Protein AF-A0A1B6L708-F1 (afdb_monomer_lite)

Organism: NCBI:txid36148

Sequence (101 aa):
MPGLAVGANNRNQYQPMLESIDNLLSSMSNQSIQQFGLPSPNQETNSSASNREYLKELSYDIDRLSKLVNDNVPKLNEEQKGIYNEVISSIFSNSGLLFFL

Secondary structure (DSSP, 8-state):
------SSSSTTTSHHHHHHHHHHHHHHHS--GGGGTPPP--TT--SS---HHHHHHH---HHHHHHHHHHHGGG--HHHHHHHHHHHHHHHHT-------

Structure (mmCIF, N/CA/C/O backbone):
data_AF-A0A1B6L708-F1
#
_entry.id   AF-A0A1B6L708-F1
#
loop_
_atom_site.group_PDB
_atom_site.id
_atom_site.type_symbol
_atom_site.label_atom_id
_atom_site.label_alt_id
_atom_site.label_comp_id
_atom_site.label_asym_id
_atom_site.label_entity_id
_atom_site.label_seq_id
_atom_site.pdbx_PDB_ins_code
_atom_site.Cartn_x
_atom_site.Cartn_y
_atom_site.Cartn_z
_atom_site.occupancy
_atom_site.B_iso_or_equiv
_atom_site.auth_seq_id
_atom_site.auth_comp_id
_atom_site.auth_asym_id
_atom_site.auth_atom_id
_atom_site.pdbx_PDB_model_num
ATOM 1 N N . MET A 1 1 ? 44.419 -21.264 -4.477 1.00 36.22 1 MET A N 1
ATOM 2 C CA . MET A 1 1 ? 44.011 -19.844 -4.502 1.00 36.22 1 MET A CA 1
ATOM 3 C C . MET A 1 1 ? 42.671 -19.750 -5.221 1.00 36.22 1 MET A C 1
ATOM 5 O O . MET A 1 1 ? 42.676 -19.866 -6.440 1.00 36.22 1 MET A O 1
ATOM 9 N N . PRO A 1 2 ? 41.525 -19.651 -4.526 1.00 36.94 2 PRO A N 1
ATOM 10 C CA . PRO A 1 2 ? 40.246 -19.428 -5.185 1.00 36.94 2 PRO A CA 1
ATOM 11 C C . PRO A 1 2 ? 40.017 -17.920 -5.341 1.00 36.94 2 PRO A C 1
ATOM 13 O O . PRO A 1 2 ? 39.943 -17.188 -4.357 1.00 36.94 2 PRO A O 1
ATOM 16 N N . GLY A 1 3 ? 39.966 -17.460 -6.591 1.00 36.16 3 GLY A N 1
ATOM 17 C CA . GLY A 1 3 ? 39.627 -16.083 -6.938 1.00 36.16 3 GLY A CA 1
ATOM 18 C C . GLY A 1 3 ? 38.155 -15.793 -6.649 1.00 36.16 3 GLY A C 1
ATOM 19 O O . GLY A 1 3 ? 37.281 -16.602 -6.958 1.00 36.16 3 GLY A O 1
ATOM 20 N N . LEU A 1 4 ? 37.898 -14.637 -6.038 1.00 37.66 4 LEU A N 1
ATOM 21 C CA . LEU A 1 4 ? 36.567 -14.132 -5.728 1.00 37.66 4 LEU A CA 1
ATOM 22 C C . LEU A 1 4 ? 35.723 -13.989 -7.005 1.00 37.66 4 LEU A C 1
ATOM 24 O O . LEU A 1 4 ? 35.915 -13.063 -7.789 1.00 37.66 4 LEU A O 1
ATOM 28 N N . ALA A 1 5 ? 34.719 -14.849 -7.166 1.00 44.88 5 ALA A N 1
ATOM 29 C CA . ALA A 1 5 ? 33.604 -14.630 -8.081 1.00 44.88 5 ALA A CA 1
ATOM 30 C C . ALA A 1 5 ? 32.573 -13.681 -7.436 1.00 44.88 5 ALA A C 1
ATOM 32 O O . ALA A 1 5 ? 31.428 -14.048 -7.190 1.00 44.88 5 ALA A O 1
ATOM 33 N N . VAL A 1 6 ? 32.983 -12.447 -7.132 1.00 44.88 6 VAL A N 1
ATOM 34 C CA . VAL A 1 6 ? 32.085 -11.366 -6.689 1.00 44.88 6 VAL A CA 1
ATOM 35 C C . VAL A 1 6 ? 31.857 -10.449 -7.887 1.00 44.88 6 VAL A C 1
ATOM 37 O O . VAL A 1 6 ? 32.556 -9.463 -8.081 1.00 44.88 6 VAL A O 1
ATOM 40 N N . GLY A 1 7 ? 30.925 -10.820 -8.765 1.00 44.44 7 GLY A N 1
ATOM 41 C CA . GLY A 1 7 ? 30.624 -10.000 -9.948 1.00 44.44 7 GLY A CA 1
ATOM 42 C C . GLY A 1 7 ? 29.437 -10.446 -10.800 1.00 44.44 7 GLY A C 1
ATOM 43 O O . GLY A 1 7 ? 28.963 -9.676 -11.630 1.00 44.44 7 GLY A O 1
ATOM 44 N N . ALA A 1 8 ? 28.918 -11.661 -10.601 1.00 46.00 8 ALA A N 1
ATOM 45 C CA . ALA A 1 8 ? 27.818 -12.188 -11.411 1.00 46.00 8 ALA A CA 1
ATOM 46 C C . ALA A 1 8 ? 26.413 -11.828 -10.884 1.00 46.00 8 ALA A C 1
ATOM 48 O O . ALA A 1 8 ? 25.451 -11.9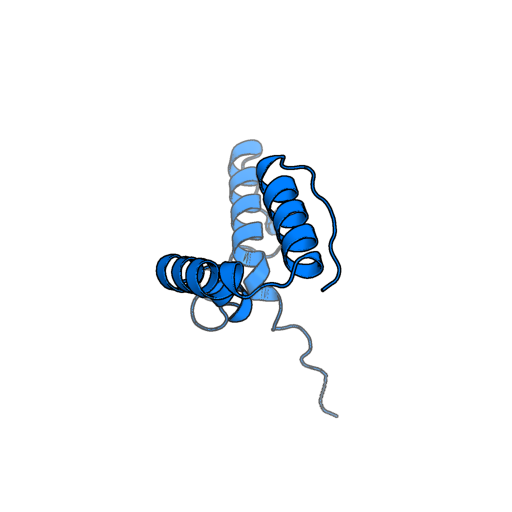14 -11.639 1.00 46.00 8 ALA A O 1
ATOM 49 N N . ASN A 1 9 ? 26.277 -11.397 -9.624 1.00 44.78 9 ASN A N 1
ATOM 50 C CA . ASN A 1 9 ? 24.965 -11.287 -8.967 1.00 44.78 9 ASN A CA 1
ATOM 51 C C . ASN A 1 9 ? 24.196 -9.982 -9.281 1.00 44.78 9 ASN A C 1
ATOM 53 O O . ASN A 1 9 ? 22.992 -9.909 -9.080 1.00 44.78 9 ASN A O 1
ATOM 57 N N . ASN A 1 10 ? 24.860 -8.958 -9.832 1.00 50.69 10 ASN A N 1
ATOM 58 C CA . ASN A 1 10 ? 24.225 -7.658 -10.104 1.00 50.69 10 ASN A CA 1
ATOM 59 C C . ASN A 1 10 ? 23.870 -7.431 -11.584 1.00 50.69 10 ASN A C 1
ATOM 61 O O . ASN A 1 10 ? 23.168 -6.478 -11.901 1.00 50.69 10 ASN A O 1
ATOM 65 N N . ARG A 1 11 ? 24.326 -8.284 -12.514 1.00 50.00 11 ARG A N 1
ATOM 66 C CA . ARG A 1 11 ? 24.182 -8.041 -13.967 1.00 50.00 11 ARG A CA 1
ATOM 67 C C . ARG A 1 11 ? 22.750 -8.145 -14.496 1.00 50.00 11 ARG A C 1
ATOM 69 O O . ARG A 1 11 ? 22.472 -7.604 -15.560 1.00 50.00 11 ARG A O 1
ATOM 76 N N . ASN A 1 12 ? 21.854 -8.799 -13.762 1.00 53.91 12 ASN A N 1
ATOM 77 C CA . ASN A 1 12 ? 20.475 -9.040 -14.203 1.00 53.91 12 ASN A CA 1
ATOM 78 C C . ASN A 1 12 ? 19.528 -7.889 -13.827 1.00 53.91 12 ASN A C 1
ATOM 80 O O . ASN A 1 12 ? 18.520 -7.681 -14.489 1.00 53.91 12 ASN A O 1
ATOM 84 N N . GLN A 1 13 ? 19.891 -7.088 -12.818 1.00 55.22 13 GLN A N 1
ATOM 85 C CA . GLN A 1 13 ? 19.089 -5.954 -12.341 1.00 55.22 13 GLN A CA 1
ATOM 86 C C . GLN A 1 13 ? 19.146 -4.744 -13.283 1.00 55.22 13 GLN A C 1
ATOM 88 O O . GLN A 1 13 ? 18.252 -3.905 -13.266 1.00 55.22 13 GLN A O 1
ATOM 93 N N . TYR A 1 14 ? 20.195 -4.648 -14.102 1.00 63.50 14 TYR A N 1
ATOM 94 C CA . TYR A 1 14 ? 20.414 -3.515 -15.001 1.00 63.50 14 TYR A CA 1
ATOM 95 C C . TYR A 1 14 ? 19.914 -3.766 -16.427 1.00 63.50 14 TYR A C 1
ATOM 97 O O . TYR A 1 14 ? 19.837 -2.822 -17.196 1.00 63.50 14 TYR A O 1
ATOM 105 N N . GLN A 1 15 ? 19.531 -4.996 -16.783 1.00 67.00 15 GLN A N 1
ATOM 106 C CA . GLN A 1 15 ? 19.027 -5.345 -18.121 1.00 67.00 15 GLN A CA 1
ATOM 107 C C . GLN A 1 15 ? 17.830 -4.484 -18.577 1.00 67.00 15 GLN A C 1
ATOM 109 O O . GLN A 1 15 ? 17.936 -3.888 -19.646 1.00 67.00 15 GLN A O 1
ATOM 114 N N . PRO A 1 16 ? 16.748 -4.308 -17.785 1.00 68.00 16 PRO A N 1
ATOM 115 C CA . PRO A 1 16 ? 15.620 -3.470 -18.214 1.00 68.00 16 PRO A CA 1
ATOM 116 C C . PRO A 1 16 ? 15.998 -1.985 -18.341 1.00 68.00 16 PRO A C 1
ATOM 118 O O . PRO A 1 16 ? 15.441 -1.258 -19.163 1.00 68.00 16 PRO A O 1
ATOM 121 N N . MET A 1 17 ? 16.978 -1.522 -17.558 1.00 73.62 17 MET A N 1
ATOM 122 C CA . MET A 1 17 ? 17.525 -0.170 -17.694 1.00 73.62 17 MET A CA 1
ATOM 123 C C . MET A 1 17 ? 18.355 -0.041 -18.977 1.00 73.62 17 MET A C 1
ATOM 125 O O . MET A 1 17 ? 18.183 0.926 -19.711 1.00 73.62 17 MET A O 1
ATOM 129 N N . LEU A 1 18 ? 19.220 -1.013 -19.269 1.00 73.62 18 LEU A N 1
ATOM 130 C CA . LEU A 1 18 ? 20.031 -1.040 -20.486 1.00 73.62 18 LEU A CA 1
ATOM 131 C C . LEU A 1 18 ? 19.143 -1.086 -21.734 1.00 73.62 18 LEU A C 1
ATOM 133 O O . LEU A 1 18 ? 19.397 -0.346 -22.674 1.00 73.62 18 LEU A O 1
ATOM 137 N N . GLU A 1 19 ? 18.068 -1.872 -21.715 1.00 75.06 19 GLU A N 1
ATOM 138 C CA . GLU A 1 19 ? 17.072 -1.923 -22.791 1.00 75.06 19 GLU A CA 1
ATOM 139 C C . GLU A 1 19 ? 16.345 -0.582 -22.963 1.00 75.06 19 GLU A C 1
ATOM 141 O O . GLU A 1 19 ? 16.208 -0.080 -24.077 1.00 75.06 19 GLU A O 1
ATOM 146 N N . SER A 1 20 ? 15.940 0.055 -21.862 1.00 79.06 20 SER A N 1
ATOM 147 C CA . SER A 1 20 ? 15.303 1.378 -21.909 1.00 79.06 20 SER A CA 1
ATOM 148 C C . SER A 1 20 ? 16.237 2.449 -22.485 1.00 79.06 20 SER A C 1
ATOM 150 O O . SER A 1 20 ? 15.805 3.296 -23.267 1.00 79.06 20 SER A O 1
ATOM 152 N N . ILE A 1 21 ? 17.523 2.405 -22.127 1.00 80.50 21 ILE A N 1
ATOM 153 C CA . ILE A 1 21 ? 18.540 3.328 -22.644 1.00 80.50 21 ILE A CA 1
ATOM 154 C C . ILE A 1 21 ? 18.825 3.049 -24.126 1.00 80.50 21 ILE A C 1
ATOM 156 O O . ILE A 1 21 ? 18.908 3.994 -24.905 1.00 80.50 21 ILE A O 1
ATOM 160 N N . ASP A 1 22 ? 18.943 1.786 -24.537 1.00 80.75 22 ASP A N 1
ATOM 161 C CA . ASP A 1 22 ? 19.204 1.410 -25.933 1.00 80.75 22 ASP A CA 1
ATOM 162 C C . ASP A 1 22 ? 18.037 1.802 -26.856 1.00 80.75 22 ASP A C 1
ATOM 164 O O . ASP A 1 22 ? 18.253 2.354 -27.937 1.00 80.75 22 ASP A O 1
ATOM 168 N N . ASN A 1 23 ? 16.793 1.638 -26.391 1.00 79.56 23 ASN A N 1
ATOM 169 C CA . ASN A 1 23 ? 15.595 2.107 -27.094 1.00 79.56 23 ASN A CA 1
ATOM 170 C C . ASN A 1 23 ? 15.573 3.637 -27.242 1.00 79.56 23 ASN A C 1
ATOM 172 O O . ASN A 1 23 ? 15.237 4.161 -28.307 1.00 79.56 23 ASN A O 1
ATOM 176 N N . LEU A 1 24 ? 15.964 4.368 -26.194 1.00 82.31 24 LEU A N 1
ATOM 177 C CA . LEU A 1 24 ? 16.044 5.827 -26.224 1.00 82.31 24 LEU A CA 1
ATOM 178 C C . LEU A 1 24 ? 17.139 6.316 -27.190 1.00 82.31 24 LEU A C 1
ATOM 180 O O . LEU A 1 24 ? 16.900 7.226 -27.983 1.00 82.31 24 LEU A O 1
ATOM 184 N N . LEU A 1 25 ? 18.324 5.703 -27.160 1.00 81.69 25 LEU A N 1
ATOM 185 C CA . LEU A 1 25 ? 19.430 6.035 -28.065 1.00 81.69 25 LEU A CA 1
ATOM 186 C C . LEU A 1 25 ? 19.089 5.713 -29.522 1.00 81.69 25 LEU A C 1
ATOM 188 O O . LEU A 1 25 ? 19.310 6.541 -30.407 1.00 81.69 25 LEU A O 1
ATOM 192 N N . SER A 1 26 ? 18.458 4.565 -29.765 1.00 79.38 26 SER A N 1
ATOM 193 C CA . SER A 1 26 ? 17.958 4.198 -31.089 1.00 79.38 26 SER A CA 1
ATOM 194 C C . SER A 1 26 ? 16.943 5.224 -31.598 1.00 79.38 26 SER A C 1
ATOM 196 O O . SER A 1 26 ? 17.038 5.663 -32.739 1.00 79.38 26 SER A O 1
ATOM 198 N N . SER A 1 27 ? 16.027 5.683 -30.738 1.00 80.94 27 SER A N 1
ATOM 199 C CA . SER A 1 27 ? 15.013 6.680 -31.101 1.00 80.94 27 SER A CA 1
ATOM 200 C C . SER A 1 27 ? 15.572 8.084 -31.356 1.00 80.94 27 SER A C 1
ATOM 202 O O . SER A 1 27 ? 14.958 8.834 -32.113 1.00 80.94 27 SER A O 1
ATOM 204 N N . MET A 1 28 ? 16.663 8.483 -30.696 1.00 79.94 28 MET A N 1
ATOM 205 C CA . MET A 1 28 ? 17.180 9.858 -30.773 1.00 79.94 28 MET A CA 1
ATOM 206 C C . MET A 1 28 ? 18.344 10.019 -31.749 1.00 79.94 28 MET A C 1
ATOM 208 O O . MET A 1 28 ? 18.466 11.070 -32.376 1.00 79.94 28 MET A O 1
ATOM 212 N N . SER A 1 29 ? 19.218 9.019 -31.863 1.00 77.56 29 SER A N 1
ATOM 213 C CA . SER A 1 29 ? 20.451 9.125 -32.650 1.00 77.56 29 SER A CA 1
ATOM 214 C C . SER A 1 29 ? 20.695 7.954 -33.603 1.00 77.56 29 SER A C 1
ATOM 216 O O . SER A 1 29 ? 21.692 7.981 -34.322 1.00 77.56 29 SER A O 1
ATOM 218 N N . ASN A 1 30 ? 19.805 6.951 -33.657 1.00 76.62 30 ASN A N 1
ATOM 219 C CA . ASN A 1 30 ? 20.029 5.676 -34.357 1.00 76.62 30 ASN A CA 1
ATOM 220 C C . ASN A 1 30 ? 21.331 4.971 -33.922 1.00 76.62 30 ASN A C 1
ATOM 222 O O . ASN A 1 30 ? 21.915 4.207 -34.692 1.00 76.62 30 ASN A O 1
ATOM 226 N N . GLN A 1 31 ? 21.818 5.246 -32.709 1.00 77.00 31 GLN A N 1
ATOM 227 C CA . GLN A 1 31 ? 23.035 4.637 -32.176 1.00 77.00 31 GLN A CA 1
ATOM 228 C C . GLN A 1 31 ? 22.690 3.553 -31.163 1.00 77.00 31 GLN A C 1
ATOM 230 O O . GLN A 1 31 ? 21.756 3.700 -30.381 1.00 77.00 31 GLN A O 1
ATOM 235 N N . SER A 1 32 ? 23.494 2.489 -31.148 1.00 74.19 32 SER A N 1
ATOM 236 C CA . SER A 1 32 ? 23.385 1.432 -30.143 1.00 74.19 32 SER A CA 1
ATOM 237 C C . SER A 1 32 ? 24.182 1.783 -28.890 1.00 74.19 32 SER A C 1
ATOM 239 O O . SER A 1 32 ? 25.269 2.365 -28.960 1.00 74.19 32 SER A O 1
ATOM 241 N N . ILE A 1 33 ? 23.680 1.341 -27.740 1.00 75.25 33 ILE A N 1
ATOM 242 C CA . ILE A 1 33 ? 24.311 1.474 -26.426 1.00 75.25 33 ILE A CA 1
ATOM 243 C C . ILE A 1 33 ? 25.738 0.887 -26.379 1.00 75.25 33 ILE A C 1
ATOM 245 O O . ILE A 1 33 ? 26.582 1.361 -25.613 1.00 75.25 33 ILE A O 1
ATOM 249 N N . GLN A 1 34 ? 26.054 -0.067 -27.267 1.00 73.00 34 GLN A N 1
ATOM 250 C CA . GLN A 1 34 ? 27.404 -0.620 -27.429 1.00 73.00 34 GLN A CA 1
ATOM 251 C C . GLN A 1 34 ? 28.446 0.441 -27.797 1.00 73.00 34 GLN A C 1
ATOM 253 O O . GLN A 1 34 ? 29.599 0.355 -27.374 1.00 73.00 34 GLN A O 1
ATOM 258 N N . GLN A 1 35 ? 28.048 1.473 -28.546 1.00 75.81 35 GLN A N 1
ATOM 259 C CA . GLN A 1 35 ? 28.946 2.543 -28.985 1.00 75.81 35 GLN A CA 1
ATOM 260 C C . GLN A 1 35 ? 29.439 3.417 -27.819 1.00 75.81 35 GLN A C 1
ATOM 262 O O . GLN A 1 35 ? 30.445 4.112 -27.945 1.00 75.81 35 GLN A O 1
ATOM 267 N N . PHE A 1 36 ? 28.771 3.329 -26.668 1.00 75.12 36 PHE A N 1
ATOM 268 C CA . PHE A 1 36 ? 29.124 4.016 -25.428 1.00 75.12 36 PHE A CA 1
ATOM 269 C C . PHE A 1 36 ? 29.835 3.094 -24.419 1.00 75.12 36 PHE A C 1
ATOM 271 O O . PHE A 1 36 ? 30.008 3.463 -23.260 1.00 75.12 36 PHE A O 1
ATOM 278 N N . GLY A 1 37 ? 30.261 1.896 -24.845 1.00 67.81 37 GLY A N 1
ATOM 279 C CA . GLY A 1 37 ? 30.989 0.937 -24.006 1.00 67.81 37 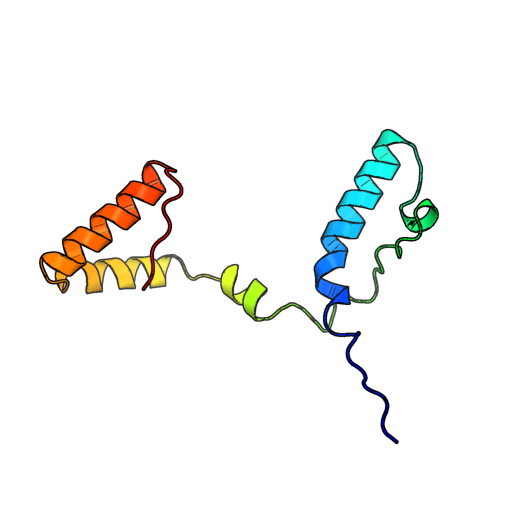GLY A CA 1
ATOM 280 C C . GLY A 1 37 ? 30.108 0.139 -23.039 1.00 67.81 37 GLY A C 1
ATOM 281 O O . GLY A 1 37 ? 30.631 -0.492 -22.120 1.00 67.81 37 GLY A O 1
ATOM 282 N N . LEU A 1 38 ? 28.786 0.159 -23.228 1.00 70.00 38 LEU A N 1
ATOM 283 C CA . LEU A 1 38 ? 27.833 -0.602 -22.422 1.00 70.00 38 LEU A CA 1
ATOM 284 C C . LEU A 1 38 ? 27.495 -1.945 -23.093 1.00 70.00 38 LEU A C 1
ATOM 286 O O . LEU A 1 38 ? 27.450 -2.030 -24.321 1.00 70.00 38 LEU A O 1
ATOM 290 N N . PRO A 1 39 ? 27.260 -3.015 -22.311 1.00 66.44 39 PRO A N 1
ATOM 291 C CA . PRO A 1 39 ? 26.862 -4.301 -22.868 1.00 66.44 39 PRO A CA 1
ATOM 292 C C . PRO A 1 39 ? 25.452 -4.205 -23.461 1.00 66.44 39 PRO A C 1
ATOM 294 O O . PRO A 1 39 ? 24.565 -3.610 -22.848 1.00 66.44 39 PRO A O 1
ATOM 297 N N . SER A 1 40 ? 25.234 -4.819 -24.627 1.00 65.56 40 SER A N 1
ATOM 298 C CA . SER A 1 40 ? 23.878 -4.940 -25.170 1.00 65.56 40 SER A CA 1
ATOM 299 C C . SER A 1 40 ? 22.970 -5.724 -24.226 1.00 65.56 40 SER A C 1
ATOM 301 O O . SER A 1 40 ? 23.451 -6.640 -23.548 1.00 65.56 40 SER A O 1
ATOM 303 N N . PRO A 1 41 ? 21.663 -5.409 -24.210 1.00 63.94 41 P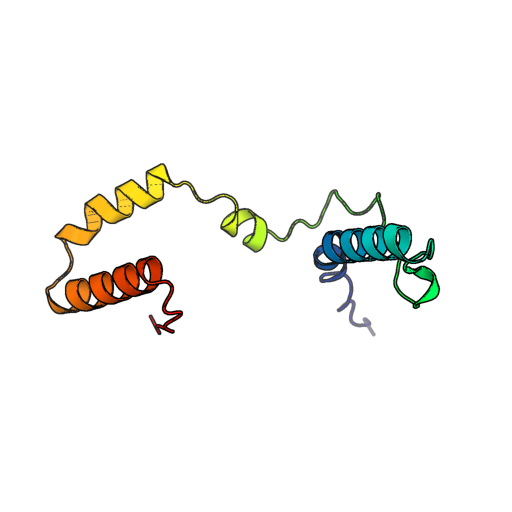RO A N 1
ATOM 304 C CA . PRO A 1 41 ? 20.681 -6.232 -23.522 1.00 63.94 41 PRO A CA 1
ATOM 305 C C . PRO A 1 41 ? 20.764 -7.670 -24.056 1.00 63.94 41 PRO A C 1
ATOM 307 O O . PRO A 1 41 ? 20.547 -7.916 -25.243 1.00 63.94 41 PRO A O 1
ATOM 310 N N . ASN A 1 42 ? 21.140 -8.628 -23.208 1.00 62.47 42 ASN A N 1
ATOM 311 C CA . ASN A 1 42 ? 21.256 -10.029 -23.615 1.00 62.47 42 ASN A CA 1
ATOM 312 C C . ASN A 1 42 ? 19.883 -10.694 -23.461 1.00 62.47 42 ASN A C 1
ATOM 314 O O . ASN A 1 42 ? 19.391 -10.831 -22.343 1.00 62.47 42 ASN A O 1
ATOM 318 N N . GLN A 1 43 ? 19.286 -11.172 -24.558 1.00 54.09 43 GLN A N 1
ATOM 319 C CA . GLN A 1 43 ? 17.997 -11.887 -24.526 1.00 54.09 43 GLN A CA 1
ATOM 320 C C . GLN A 1 43 ? 18.048 -13.228 -23.760 1.00 54.09 43 GLN A C 1
ATOM 322 O O . GLN A 1 43 ? 17.008 -13.749 -23.361 1.00 54.09 43 GLN A O 1
ATOM 327 N N . GLU A 1 44 ? 19.240 -13.787 -23.517 1.00 52.06 44 GLU A N 1
ATOM 328 C CA . GLU A 1 44 ? 19.413 -15.144 -22.971 1.00 52.06 44 GLU A CA 1
ATOM 329 C C . GLU A 1 44 ? 19.551 -15.231 -21.438 1.00 52.06 44 GLU A C 1
ATOM 331 O O . GLU A 1 44 ? 19.636 -16.327 -20.889 1.00 52.06 44 GLU A O 1
ATOM 336 N N . THR A 1 45 ? 19.545 -14.116 -20.699 1.00 49.81 45 THR A N 1
ATOM 337 C CA . THR A 1 45 ? 19.745 -14.132 -19.230 1.00 49.81 45 THR A CA 1
ATOM 338 C C . THR A 1 45 ? 18.457 -14.036 -18.407 1.00 49.81 45 THR A C 1
ATOM 340 O O . THR A 1 45 ? 18.504 -13.762 -17.210 1.00 49.81 45 THR A O 1
ATOM 343 N N . ASN A 1 46 ? 17.296 -14.269 -19.020 1.00 48.62 46 ASN A N 1
ATOM 344 C CA . ASN A 1 46 ? 15.995 -14.040 -18.380 1.00 48.62 46 ASN A CA 1
ATOM 345 C C . ASN A 1 46 ? 15.522 -15.152 -17.428 1.00 48.62 46 ASN A C 1
ATOM 347 O O . ASN A 1 46 ? 14.510 -14.979 -16.755 1.00 48.62 46 ASN A O 1
ATOM 351 N N . SER A 1 47 ? 16.220 -16.285 -17.327 1.00 48.75 47 SER A N 1
ATOM 352 C CA . SER A 1 47 ? 15.597 -17.483 -16.736 1.00 48.75 47 SER A CA 1
ATOM 353 C C . SER A 1 47 ? 15.996 -17.814 -15.298 1.00 48.75 47 SER A C 1
ATOM 355 O O . SER A 1 47 ? 15.359 -18.674 -14.696 1.00 48.75 47 SER A O 1
ATOM 357 N N . SER A 1 48 ? 17.036 -17.203 -14.719 1.00 51.75 48 SER A N 1
ATOM 358 C CA . SER A 1 48 ? 17.625 -17.772 -13.488 1.00 51.75 48 SER A CA 1
ATOM 359 C C . SER A 1 48 ? 18.030 -16.795 -12.387 1.00 51.75 48 SER A C 1
ATOM 361 O O . SER A 1 48 ? 18.616 -17.226 -11.397 1.00 51.75 48 SER A O 1
ATOM 363 N N . ALA A 1 49 ? 17.711 -15.504 -12.494 1.00 55.66 49 ALA A N 1
ATOM 364 C CA . ALA A 1 49 ? 18.046 -14.551 -11.434 1.00 55.66 49 ALA A CA 1
ATOM 365 C C . ALA A 1 49 ? 17.092 -13.350 -11.377 1.00 55.66 49 ALA A C 1
ATOM 367 O O . ALA A 1 49 ? 17.525 -12.199 -11.388 1.00 55.66 49 ALA A O 1
ATOM 368 N N . SER A 1 50 ? 15.786 -13.604 -11.283 1.00 59.44 50 SER A N 1
ATOM 369 C CA . SER A 1 50 ? 14.889 -12.584 -10.737 1.00 59.44 50 SER A CA 1
ATOM 370 C C . SER A 1 50 ? 15.293 -12.302 -9.293 1.00 59.44 50 SER A C 1
ATOM 372 O O . SER A 1 50 ? 15.381 -13.224 -8.478 1.00 59.44 50 SER A O 1
ATOM 374 N N . ASN A 1 51 ? 15.528 -11.033 -8.960 1.00 70.00 51 ASN A N 1
ATOM 375 C CA . ASN A 1 51 ? 15.711 -10.630 -7.575 1.00 70.00 51 ASN A CA 1
ATOM 376 C C . ASN A 1 51 ? 14.441 -10.990 -6.792 1.00 70.00 51 ASN A C 1
ATOM 378 O O . ASN A 1 51 ? 13.376 -10.406 -6.986 1.00 70.00 51 ASN A O 1
ATOM 382 N N . ARG A 1 52 ? 14.561 -12.000 -5.931 1.00 72.88 52 ARG A N 1
ATOM 383 C CA . ARG A 1 52 ? 13.447 -12.547 -5.158 1.00 72.88 52 ARG A CA 1
ATOM 384 C C . ARG A 1 52 ? 12.797 -11.494 -4.261 1.00 72.88 52 ARG A C 1
ATOM 386 O O . ARG A 1 52 ? 11.582 -11.513 -4.112 1.00 72.88 52 ARG A O 1
ATOM 393 N N . GLU A 1 53 ? 13.587 -10.586 -3.688 1.00 72.75 53 GLU A N 1
ATOM 394 C CA . GLU A 1 53 ? 13.057 -9.498 -2.858 1.00 72.75 53 GLU A CA 1
ATOM 395 C C . GLU A 1 53 ? 12.308 -8.473 -3.713 1.00 72.75 53 GLU A C 1
ATOM 397 O O . GLU A 1 53 ? 11.235 -8.034 -3.324 1.00 72.75 53 GLU A O 1
ATOM 402 N N . TYR A 1 54 ? 12.795 -8.180 -4.923 1.00 75.62 54 TYR A N 1
ATOM 403 C CA . TYR A 1 54 ? 12.072 -7.329 -5.871 1.00 75.62 54 TYR A CA 1
ATOM 404 C C . TYR A 1 54 ? 10.730 -7.940 -6.294 1.00 75.62 54 TYR A C 1
ATOM 406 O O . TYR A 1 54 ? 9.705 -7.269 -6.256 1.00 75.62 54 TYR A O 1
ATOM 414 N N . LEU A 1 55 ? 10.706 -9.230 -6.645 1.00 78.50 55 LEU A N 1
ATOM 415 C CA . LEU A 1 55 ? 9.452 -9.909 -6.983 1.00 78.50 55 LEU A CA 1
ATOM 416 C C . LEU A 1 55 ? 8.480 -9.944 -5.803 1.00 78.50 55 LEU A C 1
ATOM 418 O O . LEU A 1 55 ? 7.285 -9.772 -6.005 1.00 78.50 55 LEU A O 1
ATOM 422 N N . LYS A 1 56 ? 8.991 -10.133 -4.584 1.00 76.81 56 LYS A N 1
ATOM 423 C CA . LYS A 1 56 ? 8.193 -10.095 -3.356 1.00 76.81 56 LYS A CA 1
ATOM 424 C C . LYS A 1 56 ? 7.581 -8.711 -3.114 1.00 76.81 56 LYS A C 1
ATOM 426 O O . LYS A 1 56 ? 6.424 -8.646 -2.715 1.00 76.81 56 LYS A O 1
ATOM 431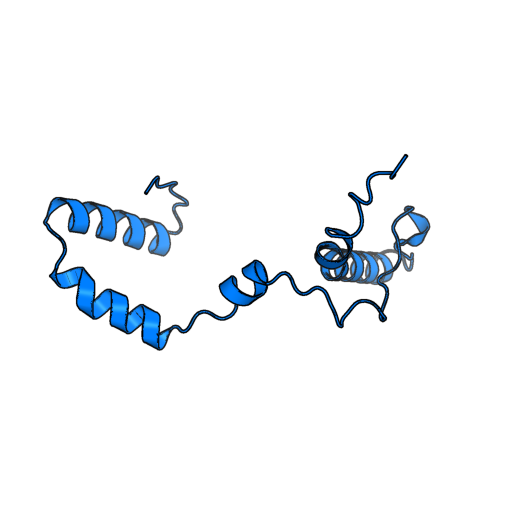 N N . GLU A 1 57 ? 8.329 -7.642 -3.388 1.00 77.75 57 GLU A N 1
ATOM 432 C CA . GLU A 1 57 ? 7.846 -6.255 -3.319 1.00 77.75 57 GLU A CA 1
ATOM 433 C C . GLU A 1 57 ? 6.765 -5.966 -4.375 1.00 77.75 57 GLU A C 1
ATOM 435 O O . GLU A 1 57 ? 5.887 -5.137 -4.173 1.00 77.75 57 GLU A O 1
ATOM 440 N N . LEU A 1 58 ? 6.801 -6.654 -5.518 1.00 80.06 58 LEU A N 1
ATOM 441 C CA . LEU A 1 58 ? 5.778 -6.515 -6.557 1.00 80.06 58 LEU A CA 1
ATOM 442 C C . LEU A 1 58 ? 4.557 -7.413 -6.331 1.00 80.06 58 LEU A C 1
ATOM 444 O O . LEU A 1 58 ? 3.475 -7.115 -6.829 1.00 80.06 58 LEU A O 1
ATOM 448 N N . SER A 1 59 ? 4.712 -8.518 -5.602 1.00 83.19 59 SER A N 1
ATOM 449 C CA . SER A 1 59 ? 3.671 -9.531 -5.415 1.00 83.19 59 SER A CA 1
ATOM 450 C C . SER A 1 59 ? 2.890 -9.350 -4.110 1.00 83.19 59 SER A C 1
ATOM 452 O O . SER A 1 59 ? 2.529 -10.339 -3.465 1.00 83.19 59 SER A O 1
ATOM 454 N N . TYR A 1 60 ? 2.672 -8.109 -3.669 1.00 82.94 60 TYR A N 1
ATOM 455 C CA . TYR A 1 60 ? 1.883 -7.855 -2.469 1.00 82.94 60 TYR A CA 1
ATOM 456 C C . TYR A 1 60 ? 0.416 -8.242 -2.674 1.00 82.94 60 TYR A C 1
ATOM 458 O O . TYR A 1 60 ? -0.247 -7.800 -3.609 1.00 82.94 60 TYR A O 1
ATOM 466 N N . ASP A 1 61 ? -0.103 -9.048 -1.750 1.00 89.88 61 ASP A N 1
ATOM 467 C CA . ASP A 1 61 ? -1.522 -9.387 -1.673 1.00 89.88 61 ASP A CA 1
ATOM 468 C C . ASP A 1 61 ? -2.273 -8.248 -0.971 1.00 89.88 61 ASP A C 1
ATOM 470 O O . ASP A 1 61 ? -2.265 -8.130 0.260 1.00 89.88 61 ASP A O 1
ATOM 474 N N . ILE A 1 62 ? -2.882 -7.379 -1.777 1.00 90.06 62 ILE A N 1
ATOM 475 C CA . ILE A 1 62 ? -3.570 -6.170 -1.315 1.00 90.06 62 ILE A CA 1
ATOM 476 C C . ILE A 1 62 ? -4.739 -6.524 -0.389 1.00 90.06 62 ILE A C 1
ATOM 478 O O . ILE A 1 62 ? -4.920 -5.868 0.638 1.00 90.06 62 ILE A O 1
ATOM 482 N N . ASP A 1 63 ? -5.497 -7.577 -0.698 1.00 92.62 63 ASP A N 1
ATOM 483 C CA . ASP A 1 63 ? -6.656 -7.993 0.094 1.00 92.62 63 ASP A CA 1
ATOM 484 C C . ASP A 1 63 ? -6.226 -8.479 1.480 1.00 92.62 63 ASP A C 1
ATOM 486 O O . ASP A 1 63 ? -6.780 -8.072 2.510 1.00 92.62 63 ASP A O 1
ATOM 490 N N . ARG A 1 64 ? -5.173 -9.303 1.531 1.00 93.06 64 ARG A N 1
ATOM 491 C CA . ARG A 1 64 ? -4.593 -9.768 2.793 1.00 93.06 64 ARG A CA 1
ATOM 492 C C . ARG A 1 64 ? -4.034 -8.615 3.622 1.00 93.06 64 ARG A C 1
ATOM 494 O O . ARG A 1 64 ? -4.238 -8.594 4.837 1.00 93.06 64 ARG A O 1
ATOM 501 N N . LEU A 1 65 ? -3.325 -7.677 2.995 1.00 90.94 65 LEU A N 1
ATOM 502 C CA . LEU A 1 65 ? -2.758 -6.513 3.680 1.00 90.94 65 LEU A CA 1
ATOM 503 C C . LEU A 1 65 ? -3.852 -5.577 4.202 1.00 90.94 65 LEU A C 1
ATOM 505 O O . LEU A 1 65 ? -3.785 -5.145 5.351 1.00 90.94 65 LEU A O 1
ATOM 509 N N . SER A 1 66 ? -4.897 -5.326 3.412 1.00 91.56 66 SER A N 1
ATOM 510 C CA . SER A 1 66 ? -6.043 -4.511 3.825 1.00 91.56 66 SER A CA 1
ATOM 511 C C . SER A 1 66 ? -6.757 -5.121 5.033 1.00 91.56 66 SER A C 1
ATOM 513 O O . SER A 1 66 ? -7.035 -4.434 6.018 1.00 91.56 66 SER A O 1
ATOM 515 N N . LYS A 1 67 ? -6.968 -6.443 5.018 1.00 94.00 67 LYS A N 1
ATOM 516 C CA . LYS A 1 67 ? -7.538 -7.161 6.162 1.00 94.00 67 LYS A CA 1
ATOM 517 C C . LYS A 1 67 ? -6.662 -7.043 7.410 1.00 94.00 67 LYS A C 1
ATOM 519 O O . LYS A 1 67 ? -7.174 -6.759 8.488 1.00 94.00 67 LYS A O 1
ATOM 524 N N . LEU A 1 68 ? -5.345 -7.201 7.261 1.00 93.25 68 LEU A N 1
ATOM 525 C CA . LEU A 1 68 ? -4.399 -7.046 8.365 1.00 93.25 68 LEU A CA 1
ATOM 526 C C . LEU A 1 68 ? -4.488 -5.647 8.991 1.00 93.25 68 LEU A C 1
ATOM 528 O O . LEU A 1 68 ? -4.477 -5.531 10.215 1.00 93.25 68 LEU A O 1
ATOM 532 N N . VAL A 1 69 ? -4.592 -4.598 8.175 1.00 91.38 69 VAL A N 1
ATOM 533 C CA . VAL A 1 69 ? -4.753 -3.221 8.660 1.00 91.38 69 VAL A CA 1
ATOM 534 C C . VAL A 1 69 ? -6.067 -3.076 9.431 1.00 91.38 69 VAL A C 1
ATOM 536 O O . VAL A 1 69 ? -6.045 -2.644 10.583 1.00 91.38 69 VAL A O 1
ATOM 539 N N . ASN A 1 70 ? -7.189 -3.513 8.857 1.00 93.19 70 ASN A N 1
ATOM 540 C CA . ASN A 1 70 ? -8.504 -3.420 9.501 1.00 93.19 70 ASN A CA 1
ATOM 541 C C . ASN A 1 70 ? -8.568 -4.158 10.849 1.00 93.19 70 ASN A C 1
ATOM 543 O O . ASN A 1 70 ? -9.189 -3.666 11.789 1.00 93.19 70 ASN A O 1
ATOM 547 N N . ASP A 1 71 ? -7.888 -5.300 10.970 1.00 95.06 71 ASP A N 1
ATOM 548 C CA . ASP A 1 71 ? -7.876 -6.102 12.197 1.00 95.06 71 ASP A CA 1
ATOM 549 C C . ASP A 1 71 ? -6.946 -5.539 13.289 1.00 95.06 71 ASP A C 1
ATOM 551 O O . ASP A 1 71 ? -7.116 -5.864 14.470 1.00 95.06 71 ASP A O 1
ATOM 555 N N . ASN A 1 72 ? -5.929 -4.749 12.925 1.00 91.94 72 ASN A N 1
ATOM 556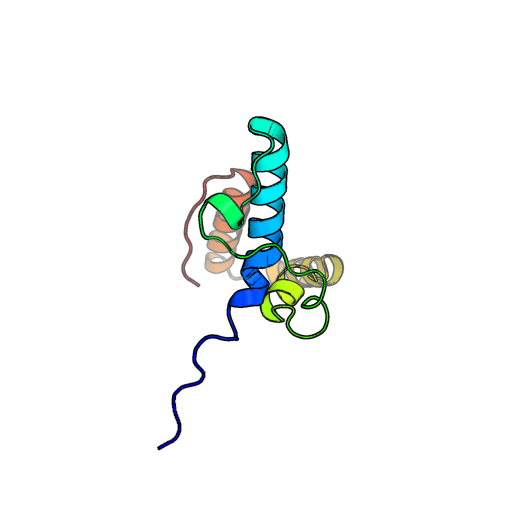 C CA . ASN A 1 72 ? -4.897 -4.280 13.859 1.00 91.94 72 ASN A CA 1
ATOM 557 C C . ASN A 1 72 ? -5.013 -2.801 14.226 1.00 91.94 72 ASN A C 1
ATOM 559 O O . ASN A 1 72 ? -4.693 -2.456 15.360 1.00 91.94 72 ASN A O 1
ATOM 563 N N . VAL A 1 73 ? -5.526 -1.941 13.342 1.00 91.81 73 VAL A N 1
ATOM 564 C CA . VAL A 1 73 ? -5.753 -0.517 13.651 1.00 91.81 73 VAL A CA 1
ATOM 565 C C . VAL A 1 73 ? -6.605 -0.316 14.918 1.00 91.81 73 VAL A C 1
ATOM 567 O O . VAL A 1 73 ? -6.235 0.523 15.740 1.00 91.81 73 VAL A O 1
ATOM 570 N N . PRO A 1 74 ? -7.678 -1.094 15.172 1.00 93.56 74 PRO A N 1
ATOM 571 C CA . PRO A 1 74 ? -8.459 -0.966 16.406 1.00 93.56 74 PRO A CA 1
ATOM 572 C C . PRO A 1 74 ? -7.717 -1.396 17.680 1.00 93.56 74 PRO A C 1
ATOM 574 O O . PRO A 1 74 ? -8.177 -1.090 18.775 1.00 93.56 74 PRO A O 1
ATOM 577 N N . LYS A 1 75 ? -6.606 -2.135 17.554 1.00 94.12 75 LYS A N 1
ATOM 578 C CA . LYS A 1 75 ? -5.809 -2.649 18.681 1.00 94.12 75 LYS A CA 1
ATOM 579 C C . LYS A 1 75 ? -4.671 -1.709 19.083 1.00 94.12 75 LYS A C 1
ATOM 581 O O . LYS A 1 75 ? -4.001 -1.978 20.078 1.00 94.12 75 LYS A O 1
ATOM 586 N N . LEU A 1 76 ? -4.425 -0.656 18.305 1.00 93.19 76 LEU A N 1
ATOM 587 C CA . LEU A 1 76 ? -3.388 0.328 18.595 1.00 93.19 76 LEU A CA 1
ATOM 588 C C . LEU A 1 76 ? -3.757 1.132 19.841 1.00 93.19 76 LEU A C 1
ATOM 590 O O . LEU A 1 76 ? -4.916 1.500 20.038 1.00 93.19 76 LEU A O 1
ATOM 594 N N . ASN A 1 77 ? -2.754 1.437 20.660 1.00 94.06 77 ASN A N 1
ATOM 595 C CA . ASN A 1 77 ? -2.911 2.436 21.712 1.00 94.06 77 ASN A CA 1
ATOM 596 C C . ASN A 1 77 ? -2.918 3.859 21.115 1.00 94.06 77 ASN A C 1
ATOM 598 O O . ASN A 1 77 ? -2.627 4.050 19.933 1.00 94.06 77 ASN A O 1
ATOM 602 N N . GLU A 1 78 ? -3.248 4.863 21.930 1.00 93.31 78 GLU A N 1
ATOM 603 C CA . GLU A 1 78 ? -3.386 6.250 21.463 1.00 93.31 78 GLU A CA 1
ATOM 604 C C . GLU A 1 78 ? -2.102 6.809 20.821 1.00 93.31 78 GLU A C 1
ATOM 606 O O . GLU A 1 78 ? -2.179 7.461 19.781 1.00 93.31 78 GLU A O 1
ATOM 611 N N . GLU A 1 79 ? -0.916 6.500 21.361 1.00 92.00 79 GLU A N 1
ATOM 612 C CA . GLU A 1 79 ? 0.360 6.955 20.782 1.00 92.00 79 GLU A CA 1
ATOM 613 C C . GLU A 1 79 ? 0.638 6.303 19.423 1.00 92.00 79 GLU A C 1
ATOM 615 O O . GLU A 1 79 ? 0.931 6.982 18.438 1.00 92.00 79 GLU A O 1
ATOM 620 N N . GLN A 1 80 ? 0.487 4.981 19.339 1.00 92.25 80 GLN A N 1
ATOM 621 C CA . GLN A 1 80 ? 0.679 4.223 18.103 1.00 92.25 80 GLN A CA 1
ATOM 622 C C . GLN A 1 80 ? -0.318 4.644 17.025 1.00 92.25 80 GLN A C 1
ATOM 624 O O . GLN A 1 80 ? 0.035 4.730 15.850 1.00 92.25 80 GLN A O 1
ATOM 629 N N . LYS A 1 81 ? -1.561 4.926 17.417 1.00 93.69 81 LYS A N 1
ATOM 630 C CA . LYS A 1 81 ? -2.603 5.417 16.518 1.00 93.69 81 LYS A CA 1
ATOM 631 C C . LYS A 1 81 ? -2.293 6.828 16.018 1.00 93.69 81 LYS A C 1
ATOM 633 O O . LYS A 1 81 ? -2.535 7.114 14.847 1.00 93.69 81 LYS A O 1
ATOM 638 N N . GLY A 1 82 ? -1.723 7.681 16.871 1.00 92.00 82 GLY A N 1
ATOM 639 C CA . GLY A 1 82 ? -1.205 8.995 16.487 1.00 92.00 82 GLY A CA 1
ATOM 640 C C . GLY A 1 82 ? -0.156 8.895 15.379 1.00 92.00 82 GLY A C 1
ATOM 641 O O . GLY A 1 82 ? -0.347 9.469 14.307 1.00 92.00 82 GLY A O 1
ATOM 642 N N . ILE A 1 83 ? 0.882 8.081 15.596 1.00 90.56 83 ILE A N 1
ATOM 643 C CA . ILE A 1 83 ? 1.956 7.846 14.614 1.00 90.56 83 ILE A CA 1
ATOM 644 C C . ILE A 1 83 ? 1.396 7.228 13.327 1.00 90.56 83 ILE A C 1
ATOM 646 O O . ILE A 1 83 ? 1.723 7.671 12.229 1.00 90.56 83 ILE A O 1
ATOM 650 N N . TYR A 1 84 ? 0.511 6.234 13.440 1.00 91.69 84 TYR A N 1
ATOM 651 C CA . TYR A 1 84 ? -0.134 5.611 12.283 1.00 91.69 84 TYR A CA 1
ATOM 652 C C . TYR A 1 84 ? -0.867 6.644 11.415 1.00 91.69 84 TYR A C 1
ATOM 654 O O . TYR A 1 84 ? -0.671 6.685 10.201 1.00 91.69 84 TYR A O 1
ATOM 662 N N . ASN A 1 85 ? -1.673 7.515 12.027 1.00 92.12 85 ASN A N 1
ATOM 663 C CA . ASN A 1 85 ? -2.414 8.544 11.300 1.00 92.12 85 ASN A CA 1
ATOM 664 C C . ASN A 1 85 ? -1.485 9.557 10.621 1.00 92.12 85 ASN A C 1
ATOM 666 O O . ASN A 1 85 ? -1.785 10.003 9.513 1.00 92.12 85 ASN A O 1
ATOM 670 N N . GLU A 1 86 ? -0.365 9.907 11.252 1.00 91.38 86 GLU A N 1
ATOM 671 C CA . GLU A 1 86 ? 0.638 10.802 10.674 1.00 91.38 86 GLU A CA 1
ATOM 672 C C . GLU A 1 86 ? 1.299 10.184 9.435 1.00 91.38 86 GLU A C 1
ATOM 674 O O . GLU A 1 86 ? 1.354 10.822 8.382 1.00 91.38 86 GLU A O 1
ATOM 679 N N . VAL A 1 87 ? 1.708 8.913 9.514 1.00 90.81 87 VAL A N 1
ATOM 680 C CA . VAL A 1 87 ? 2.273 8.168 8.377 1.00 90.81 87 VAL A CA 1
ATOM 681 C C . VAL A 1 87 ? 1.271 8.089 7.225 1.00 90.81 87 VAL A C 1
ATOM 683 O O . VAL A 1 87 ? 1.607 8.409 6.085 1.00 90.81 87 VAL A O 1
ATOM 686 N N . ILE A 1 88 ? 0.022 7.712 7.505 1.00 91.12 88 ILE A N 1
ATOM 687 C CA . ILE A 1 88 ? -1.020 7.603 6.477 1.00 91.12 88 ILE A CA 1
ATOM 688 C C . ILE A 1 88 ? -1.307 8.966 5.834 1.00 91.12 88 ILE A C 1
ATOM 690 O O . ILE A 1 88 ? -1.396 9.074 4.610 1.00 91.12 88 ILE A O 1
ATOM 694 N N . SER A 1 89 ? -1.388 10.025 6.637 1.00 91.50 89 SER A N 1
ATOM 695 C CA . SER A 1 89 ? -1.617 11.385 6.137 1.00 91.50 89 SER A CA 1
ATOM 696 C C . SER A 1 89 ? -0.442 11.897 5.300 1.00 91.50 89 SER A C 1
ATOM 698 O O . SER A 1 89 ? -0.654 12.575 4.295 1.00 91.50 89 SER A O 1
ATOM 700 N N . SER A 1 90 ? 0.794 11.543 5.661 1.00 90.81 90 SER A N 1
ATOM 701 C CA . SER A 1 90 ? 2.002 11.839 4.881 1.00 90.81 90 SER A CA 1
ATOM 702 C C . SER A 1 90 ? 1.945 11.230 3.479 1.00 90.81 90 SER A C 1
ATOM 704 O O . SER A 1 90 ? 2.207 11.911 2.487 1.00 90.81 90 SER A O 1
ATOM 706 N N . ILE A 1 91 ? 1.501 9.972 3.382 1.00 87.56 91 ILE A N 1
ATOM 707 C CA . ILE A 1 91 ? 1.328 9.274 2.102 1.00 87.56 91 ILE A CA 1
ATOM 708 C C . ILE A 1 91 ? 0.274 9.985 1.244 1.00 87.56 91 ILE A C 1
ATOM 710 O O . ILE A 1 91 ? 0.538 10.300 0.086 1.00 87.56 91 ILE A O 1
ATOM 714 N N . PHE A 1 92 ? -0.899 10.298 1.808 1.00 89.50 92 PHE A N 1
ATOM 715 C CA . PHE A 1 92 ? -1.973 10.968 1.060 1.00 89.50 92 PHE A CA 1
ATOM 716 C C . PHE A 1 92 ? -1.637 12.405 0.650 1.00 89.50 92 PHE A C 1
ATOM 718 O O . PHE A 1 92 ? -2.089 12.868 -0.394 1.00 89.50 92 PHE A O 1
ATOM 725 N N . SER A 1 93 ? -0.847 13.111 1.458 1.00 90.69 93 SER A N 1
ATOM 726 C CA . SER A 1 93 ? -0.368 14.464 1.146 1.00 90.69 93 SER A CA 1
ATOM 727 C C . SER A 1 93 ? 0.877 14.476 0.255 1.00 90.69 93 SER A C 1
ATOM 729 O O . SER A 1 93 ? 1.314 15.552 -0.151 1.00 90.69 93 SER A O 1
ATOM 731 N N . ASN A 1 94 ? 1.433 13.301 -0.067 1.00 84.56 94 ASN A N 1
ATOM 732 C CA . ASN A 1 94 ? 2.680 13.128 -0.807 1.00 84.56 94 ASN A CA 1
ATOM 733 C C . ASN A 1 94 ? 3.837 13.967 -0.228 1.00 84.56 94 ASN A C 1
ATOM 735 O O . ASN A 1 94 ? 4.660 14.512 -0.965 1.00 84.56 94 ASN A O 1
ATOM 739 N N . SER A 1 95 ? 3.877 14.116 1.100 1.00 81.50 95 SER A N 1
ATOM 740 C CA . SER A 1 95 ? 4.812 15.018 1.783 1.00 81.50 95 SER A CA 1
ATOM 741 C C . SER A 1 95 ? 6.226 14.447 1.917 1.00 81.50 95 SER A C 1
ATOM 743 O O . SER A 1 95 ? 7.155 15.189 2.229 1.00 81.50 95 SER A O 1
ATOM 745 N N . GLY A 1 96 ? 6.413 13.151 1.638 1.00 77.44 96 GLY A N 1
ATOM 746 C CA . GLY A 1 96 ? 7.734 12.521 1.553 1.00 77.44 96 GLY A CA 1
ATOM 747 C C . GLY A 1 96 ? 8.481 12.453 2.887 1.00 77.44 96 GLY A C 1
ATOM 748 O O . GLY A 1 96 ? 9.706 12.562 2.907 1.00 77.44 96 GLY A O 1
ATOM 749 N N . LEU A 1 97 ? 7.762 12.308 4.004 1.00 82.12 97 LEU A N 1
ATOM 750 C CA . LEU A 1 97 ? 8.372 12.216 5.334 1.00 82.12 97 LEU A CA 1
ATOM 751 C C . LEU A 1 97 ? 9.103 10.880 5.546 1.00 82.12 97 LEU A C 1
ATOM 753 O O . LEU A 1 97 ? 8.682 9.836 5.047 1.00 82.12 97 LEU A O 1
ATOM 757 N N . LEU A 1 98 ? 10.187 10.923 6.325 1.00 83.88 98 LEU A N 1
ATOM 758 C CA . LEU A 1 98 ? 10.999 9.761 6.681 1.00 83.88 98 LEU A CA 1
ATOM 759 C C . LEU A 1 98 ? 10.661 9.304 8.107 1.00 83.88 98 LEU A C 1
ATOM 761 O O . LEU A 1 98 ? 10.768 10.090 9.047 1.00 83.88 98 LEU A O 1
ATOM 765 N N . PHE A 1 99 ? 10.302 8.031 8.269 1.00 79.94 99 PHE A N 1
ATOM 766 C CA . PHE A 1 99 ? 9.972 7.429 9.562 1.00 79.94 99 PHE A CA 1
ATOM 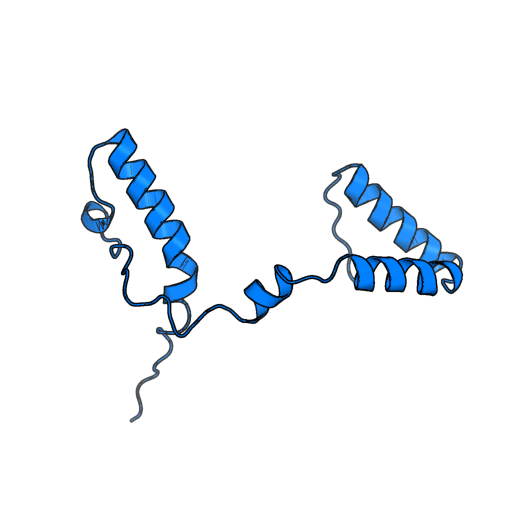767 C C . PHE A 1 99 ? 10.968 6.316 9.899 1.00 79.94 99 PHE A C 1
ATOM 769 O O . PHE A 1 99 ? 11.348 5.538 9.024 1.00 79.94 99 PHE A O 1
ATOM 776 N N . PHE A 1 100 ? 11.368 6.227 11.169 1.00 75.06 100 PHE A N 1
ATOM 777 C CA . PHE A 1 100 ? 12.166 5.119 11.696 1.00 75.06 100 PHE A CA 1
ATOM 778 C C . PHE A 1 100 ? 11.268 4.259 12.586 1.00 75.06 100 PHE A C 1
ATOM 780 O O . PHE A 1 100 ? 10.644 4.784 13.509 1.00 75.06 100 PHE A O 1
ATOM 787 N N . LEU A 1 101 ? 11.178 2.970 12.257 1.00 66.00 101 LEU A N 1
ATOM 788 C CA . LEU A 1 101 ? 10.324 1.971 12.906 1.00 66.00 101 LEU A CA 1
ATOM 789 C C . LEU A 1 101 ? 11.169 0.981 13.709 1.00 66.00 101 LEU A C 1
ATOM 791 O O . LEU A 1 101 ? 12.237 0.581 13.190 1.00 66.00 101 LEU A O 1
#

pLDDT: mean 75.08, std 16.58, range [36.16, 95.06]

Foldseek 3Di:
DDDDPPPDQCPVVCLVVQVVVQVVCCVPPVDGPVVVVDDHRDPPPPPPHDPPVVVVVVPDDPVVVVVVCVVCLVVDDPVRVVVVVVVVVCVVVVVPDDDDD

Radius of gyration: 21.95 Å; chains: 1; bounding box: 52×35×56 Å